Protein AF-A0AAQ4EMJ4-F1 (afdb_monomer_lite)

Organism: Amblyomma americanum (NCBI:txid6943)

Sequence (83 aa):
MLLSFLCKLCSTRVTKLISKVSYEKGIVIVKCHGCSKHHLIADNLGWFPDLDGKRNIEEILASKGEAVRKALLKDEILEVTES

Foldseek 3Di:
DWDWDQDPVQRDIDIDDDDPCCQVAHWDWDQDPRPRDIDTAAHNPCPDVVQVNQGGPQSSVVVVVHHDDDDDDDDDDPPDDDD

InterPro domains:
  IPR007853 Zinc finger, DNL-type [PF05180] (3-66)
  IPR007853 Zinc finger, DNL-type [PS51501] (1-83)
  IPR024158 Mitochondrial import protein TIM15 [PTHR20922] (1-74)

Secondary structure (DSSP, 8-state):
-EEEEE-TTT--EEEEE--HHHHHHSEEEEE-TTT--EEEEEESS---GGGTT--BHHHHHHTTT--PPP-------------

Structure (mmCIF, N/CA/C/O backbone):
data_AF-A0AAQ4EMJ4-F1
#
_entry.id   AF-A0AAQ4EMJ4-F1
#
loop_
_atom_site.group_PDB
_atom_site.id
_atom_site.type_symbol
_atom_site.label_atom_id
_atom_site.label_alt_id
_atom_site.label_comp_id
_atom_site.label_asym_id
_atom_site.label_entity_id
_atom_site.label_seq_id
_atom_site.pdbx_PDB_ins_code
_atom_site.Cartn_x
_atom_site.Cartn_y
_atom_site.Cartn_z
_atom_site.occupancy
_atom_site.B_iso_or_equiv
_atom_site.auth_seq_id
_atom_site.auth_comp_id
_atom_site.auth_asym_id
_atom_site.auth_atom_id
_atom_site.pdbx_PDB_model_num
ATOM 1 N N . MET A 1 1 ? 7.233 -8.480 -5.907 1.00 87.62 1 MET A N 1
ATOM 2 C CA . MET A 1 1 ? 6.479 -8.707 -4.651 1.00 87.62 1 MET A CA 1
ATOM 3 C C . MET A 1 1 ? 5.004 -8.836 -4.991 1.00 87.62 1 MET A C 1
ATOM 5 O O . MET A 1 1 ? 4.551 -8.115 -5.872 1.00 87.62 1 MET A O 1
ATOM 9 N N . LEU A 1 2 ? 4.267 -9.736 -4.337 1.00 92.69 2 LEU A N 1
ATOM 10 C CA . LEU A 1 2 ? 2.824 -9.888 -4.540 1.00 92.69 2 LEU A CA 1
ATOM 11 C C . LEU A 1 2 ? 2.056 -9.120 -3.456 1.00 92.69 2 LEU A C 1
ATOM 13 O O . LEU A 1 2 ? 2.267 -9.348 -2.269 1.00 92.69 2 LEU A O 1
ATOM 17 N N . LEU A 1 3 ? 1.170 -8.218 -3.868 1.00 92.56 3 LEU A N 1
ATOM 18 C CA . LEU A 1 3 ? 0.236 -7.505 -3.000 1.00 92.56 3 LEU A CA 1
ATOM 19 C C . LEU A 1 3 ? -1.148 -8.141 -3.135 1.00 92.56 3 LEU A C 1
ATOM 21 O O . LEU A 1 3 ? -1.631 -8.294 -4.254 1.00 92.56 3 LEU A O 1
ATOM 25 N N . SER A 1 4 ? -1.809 -8.435 -2.014 1.00 93.44 4 SER A N 1
ATOM 26 C CA . SER A 1 4 ? -3.218 -8.839 -1.979 1.00 93.44 4 SER A CA 1
ATOM 27 C C . SER A 1 4 ? -3.942 -8.129 -0.839 1.00 93.44 4 SER A C 1
ATOM 29 O O . SER A 1 4 ? -3.545 -8.258 0.317 1.00 93.44 4 SER A O 1
ATOM 31 N N . PHE A 1 5 ? -5.029 -7.421 -1.144 1.00 92.56 5 PHE A N 1
ATOM 32 C CA . PHE A 1 5 ? -5.869 -6.756 -0.144 1.00 92.56 5 PHE A CA 1
ATOM 33 C C . PHE A 1 5 ? -7.351 -6.784 -0.537 1.00 92.56 5 PHE A C 1
ATOM 35 O O . PHE A 1 5 ? -7.702 -7.055 -1.687 1.00 92.56 5 PHE A O 1
ATOM 42 N N . LEU A 1 6 ? -8.230 -6.506 0.427 1.00 94.00 6 LEU A N 1
ATOM 43 C CA . LEU A 1 6 ? -9.656 -6.279 0.186 1.00 94.00 6 LEU A CA 1
ATOM 44 C C . LEU A 1 6 ? -9.919 -4.779 0.075 1.00 94.00 6 LEU A C 1
ATOM 46 O O . LEU A 1 6 ? -9.596 -4.010 0.982 1.00 94.00 6 LEU A O 1
ATOM 50 N N . CYS A 1 7 ? -10.518 -4.353 -1.034 1.00 94.12 7 CYS A N 1
ATOM 51 C CA . CYS A 1 7 ? -10.934 -2.968 -1.200 1.00 94.12 7 CYS A CA 1
ATOM 52 C C . CYS A 1 7 ? -12.036 -2.629 -0.186 1.00 94.12 7 CYS A C 1
ATOM 54 O O . CYS A 1 7 ? -13.137 -3.160 -0.284 1.00 94.12 7 CYS A O 1
ATOM 56 N N . LYS A 1 8 ? -11.784 -1.698 0.744 1.00 90.31 8 LYS A N 1
ATOM 57 C CA . LYS A 1 8 ? -12.780 -1.294 1.759 1.00 90.31 8 LYS A CA 1
ATOM 58 C C . LYS A 1 8 ? -14.040 -0.634 1.167 1.00 90.31 8 LYS A C 1
ATOM 60 O O . LYS A 1 8 ? -15.055 -0.575 1.843 1.00 90.31 8 LYS A O 1
ATOM 65 N N . LEU A 1 9 ? -13.989 -0.153 -0.080 1.00 94.31 9 LEU A N 1
ATOM 66 C CA . LEU A 1 9 ? -15.125 0.507 -0.741 1.00 94.31 9 LEU A CA 1
ATOM 67 C C . LEU A 1 9 ? -16.099 -0.469 -1.410 1.00 94.31 9 LEU A C 1
ATOM 69 O O . LEU A 1 9 ? -17.286 -0.185 -1.473 1.00 94.31 9 LEU A O 1
ATOM 73 N N . CYS A 1 10 ? -15.603 -1.576 -1.967 1.00 96.31 10 CYS A N 1
ATOM 74 C CA . CYS A 1 10 ? -16.418 -2.495 -2.778 1.00 96.31 10 CYS A CA 1
ATOM 75 C C . CYS A 1 10 ? -16.205 -3.975 -2.444 1.00 96.31 10 CYS A C 1
ATOM 77 O O . CYS A 1 10 ? -16.677 -4.843 -3.171 1.00 96.31 10 CYS A O 1
ATOM 79 N N . SER A 1 11 ? -15.431 -4.276 -1.401 1.00 96.12 11 SER A N 1
ATOM 80 C CA . SER A 1 11 ? -15.093 -5.631 -0.940 1.00 96.12 11 SER A CA 1
ATOM 81 C C . SER A 1 11 ? -14.426 -6.534 -1.984 1.00 96.12 11 SER A C 1
ATOM 83 O O . SER A 1 11 ? -14.218 -7.720 -1.746 1.00 96.12 11 SER A O 1
ATOM 85 N N . THR A 1 12 ? -14.025 -5.982 -3.131 1.00 96.75 12 THR A N 1
ATOM 86 C CA . THR A 1 12 ? -13.313 -6.723 -4.171 1.00 96.75 12 THR A CA 1
ATOM 87 C C . THR A 1 12 ? -11.897 -7.039 -3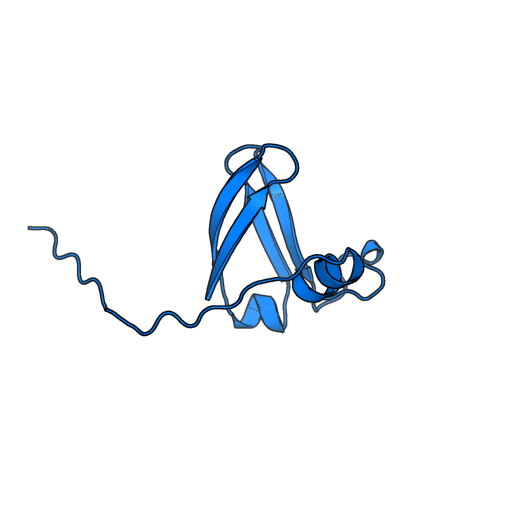.703 1.00 96.75 12 THR A C 1
ATOM 89 O O . THR A 1 12 ? -11.162 -6.148 -3.259 1.00 96.75 12 THR A O 1
ATOM 92 N N . ARG A 1 13 ? -11.495 -8.308 -3.820 1.00 96.06 13 ARG A N 1
ATOM 93 C CA . ARG A 1 13 ? -10.118 -8.740 -3.569 1.00 96.06 13 ARG A CA 1
ATOM 94 C C . ARG A 1 13 ? -9.237 -8.320 -4.736 1.00 96.06 13 ARG A C 1
ATOM 96 O O . ARG A 1 13 ? -9.468 -8.722 -5.869 1.00 96.06 13 ARG A O 1
ATOM 103 N N . VAL A 1 14 ? -8.213 -7.525 -4.456 1.00 95.62 14 VAL A N 1
ATOM 104 C CA . VAL A 1 14 ? -7.257 -7.049 -5.455 1.00 95.62 14 VAL A CA 1
ATOM 105 C C . VAL A 1 14 ? -5.917 -7.718 -5.204 1.00 95.62 14 VAL A C 1
ATOM 107 O O . VAL A 1 14 ? -5.330 -7.520 -4.143 1.00 95.62 14 VAL A O 1
ATOM 110 N N . THR A 1 15 ? -5.426 -8.449 -6.205 1.00 95.38 15 THR A N 1
ATOM 111 C CA . THR A 1 15 ? -4.093 -9.059 -6.206 1.00 95.38 15 THR A CA 1
ATOM 112 C C . THR A 1 15 ? -3.270 -8.490 -7.360 1.00 95.38 15 THR A C 1
ATOM 114 O O . THR A 1 15 ? -3.730 -8.490 -8.504 1.00 95.38 15 THR A O 1
ATOM 117 N N . LYS A 1 16 ? -2.074 -7.962 -7.076 1.00 94.12 16 LYS A N 1
ATOM 118 C CA . LYS A 1 16 ? -1.175 -7.355 -8.072 1.00 94.12 16 LYS A CA 1
ATOM 119 C C . LYS A 1 16 ? 0.287 -7.660 -7.760 1.00 94.12 16 LYS A C 1
ATOM 121 O O . LYS A 1 16 ? 0.709 -7.611 -6.607 1.00 94.12 16 LYS A O 1
ATOM 126 N N . LEU A 1 17 ? 1.069 -7.920 -8.803 1.00 93.81 17 LEU A N 1
ATOM 127 C CA . LEU A 1 17 ? 2.526 -7.888 -8.731 1.00 93.81 17 LEU A CA 1
ATOM 128 C C . LEU A 1 17 ? 2.989 -6.433 -8.735 1.00 93.81 17 LEU A C 1
ATOM 130 O O . LEU A 1 17 ? 2.600 -5.652 -9.601 1.00 93.81 17 LEU A O 1
ATOM 134 N N . ILE A 1 18 ? 3.804 -6.077 -7.748 1.00 93.81 18 ILE A N 1
ATOM 135 C CA . ILE A 1 18 ? 4.369 -4.738 -7.593 1.00 93.81 18 ILE A CA 1
ATOM 136 C C . ILE A 1 18 ? 5.884 -4.809 -7.389 1.00 93.81 18 ILE A C 1
ATOM 138 O O . ILE A 1 18 ? 6.433 -5.804 -6.887 1.00 93.81 18 ILE A O 1
ATOM 142 N N . SER A 1 19 ? 6.562 -3.728 -7.775 1.00 94.19 19 SER A N 1
ATOM 143 C CA . SER A 1 19 ? 7.991 -3.542 -7.533 1.00 94.19 19 SER A CA 1
ATOM 144 C C . SER A 1 19 ? 8.260 -3.434 -6.034 1.00 94.19 19 SER A C 1
ATOM 146 O O . SER A 1 19 ? 7.664 -2.610 -5.340 1.00 94.19 19 SER A O 1
ATOM 148 N N . LYS A 1 20 ? 9.189 -4.260 -5.540 1.00 92.19 20 LYS A N 1
ATOM 149 C CA . LYS A 1 20 ? 9.655 -4.189 -4.150 1.00 92.19 20 LYS A CA 1
ATOM 150 C C . LYS A 1 20 ? 10.319 -2.838 -3.870 1.00 92.19 20 LYS A C 1
ATOM 152 O O . LYS A 1 20 ? 10.021 -2.210 -2.864 1.00 92.19 20 LYS A O 1
ATOM 157 N N . VAL A 1 21 ? 11.140 -2.358 -4.808 1.00 94.69 21 VAL A N 1
ATOM 158 C CA . VAL A 1 21 ? 11.847 -1.076 -4.684 1.00 94.69 21 VAL A CA 1
ATOM 159 C C . VAL A 1 21 ? 10.860 0.086 -4.584 1.00 94.69 21 VAL A C 1
ATOM 161 O O . VAL A 1 21 ? 11.016 0.943 -3.720 1.00 94.69 21 VAL A O 1
ATOM 164 N N . SER A 1 22 ? 9.811 0.100 -5.412 1.00 92.19 22 SER A N 1
ATOM 165 C CA . SER A 1 22 ? 8.794 1.160 -5.366 1.00 92.19 22 SER A CA 1
ATOM 166 C C . SER A 1 22 ? 7.990 1.133 -4.068 1.00 92.19 22 SER A C 1
ATOM 168 O O . SER A 1 22 ? 7.638 2.188 -3.559 1.00 92.19 22 SER A O 1
ATOM 170 N N . TYR A 1 23 ? 7.731 -0.047 -3.504 1.00 92.50 23 TYR A N 1
ATOM 171 C CA . TYR A 1 23 ? 7.047 -0.165 -2.218 1.00 92.50 23 TYR A CA 1
ATOM 172 C C . TYR A 1 23 ? 7.901 0.319 -1.036 1.00 92.50 23 TYR A C 1
ATOM 174 O O . TYR A 1 23 ? 7.366 0.917 -0.111 1.00 92.50 23 TYR A O 1
ATOM 182 N N . GLU A 1 24 ? 9.213 0.070 -1.059 1.00 91.25 24 GLU A N 1
ATOM 183 C CA . GLU A 1 24 ? 10.123 0.417 0.046 1.00 91.25 24 GLU A CA 1
ATOM 184 C C . GLU A 1 24 ? 10.682 1.845 -0.040 1.00 91.25 24 GLU A C 1
ATOM 186 O O . GLU A 1 24 ? 11.049 2.417 0.981 1.00 91.25 24 GLU A O 1
ATOM 191 N N . LYS A 1 25 ? 10.804 2.409 -1.248 1.00 92.25 25 LYS A N 1
ATOM 192 C CA . LYS A 1 25 ? 11.500 3.690 -1.480 1.00 92.25 25 LYS A CA 1
ATOM 193 C C . LYS A 1 25 ? 10.724 4.687 -2.331 1.00 92.25 25 LYS A C 1
ATOM 195 O O . LYS A 1 25 ? 11.174 5.812 -2.503 1.00 92.25 25 LYS A O 1
ATOM 200 N N . GLY A 1 26 ? 9.601 4.278 -2.908 1.00 92.56 26 GLY A N 1
ATOM 201 C CA . GLY A 1 26 ? 8.829 5.099 -3.832 1.00 92.56 26 GLY A CA 1
ATOM 202 C C . GLY A 1 26 ? 7.359 5.171 -3.450 1.00 92.56 26 GLY A C 1
ATOM 203 O O . GLY A 1 26 ? 6.996 5.092 -2.273 1.00 92.56 26 GLY A O 1
ATOM 204 N N . ILE A 1 27 ? 6.531 5.314 -4.483 1.00 92.94 27 ILE A N 1
ATOM 205 C CA . ILE A 1 27 ? 5.078 5.400 -4.382 1.00 92.94 27 ILE A CA 1
ATOM 206 C C . ILE A 1 27 ? 4.459 4.212 -5.114 1.00 92.94 27 ILE A C 1
ATOM 208 O O . ILE A 1 27 ? 4.888 3.844 -6.210 1.00 92.94 27 ILE A O 1
ATOM 212 N N . VAL A 1 28 ? 3.426 3.620 -4.518 1.00 94.81 28 VAL A N 1
ATOM 213 C CA . VAL A 1 28 ? 2.641 2.541 -5.123 1.00 94.81 28 VAL A CA 1
ATOM 214 C C . VAL A 1 28 ? 1.166 2.900 -5.053 1.00 94.81 28 VAL A C 1
ATOM 216 O O . VAL A 1 28 ? 0.579 2.953 -3.973 1.00 94.81 28 VAL A O 1
ATOM 219 N N . ILE A 1 29 ? 0.558 3.090 -6.222 1.00 94.62 29 ILE A N 1
ATOM 220 C CA . ILE A 1 29 ? -0.877 3.320 -6.391 1.00 94.62 29 ILE A CA 1
ATOM 221 C C . ILE A 1 29 ? -1.432 2.201 -7.271 1.00 94.62 29 ILE A C 1
ATOM 223 O O . ILE A 1 29 ? -0.910 1.932 -8.351 1.00 94.62 29 ILE A O 1
ATOM 227 N N . VAL A 1 30 ? -2.499 1.546 -6.821 1.00 95.06 30 VAL A N 1
ATOM 228 C CA . VAL A 1 30 ? -3.129 0.433 -7.542 1.00 95.06 30 VAL A CA 1
ATOM 229 C C . VAL A 1 30 ? -4.574 0.759 -7.889 1.00 95.06 30 VAL A C 1
ATOM 231 O O . VAL A 1 30 ? -5.351 1.187 -7.038 1.00 95.06 30 VAL A O 1
ATOM 234 N N . LYS A 1 31 ? -4.970 0.533 -9.142 1.00 96.31 31 LYS A N 1
ATOM 235 C CA . LYS A 1 31 ? -6.371 0.657 -9.559 1.00 96.31 31 LYS A CA 1
ATOM 236 C C . LYS A 1 31 ? -7.139 -0.617 -9.200 1.00 96.31 31 LYS A C 1
ATOM 238 O O . LYS A 1 31 ? -6.747 -1.716 -9.602 1.00 96.31 31 LYS A O 1
ATOM 243 N N . CYS A 1 32 ? -8.229 -0.485 -8.446 1.00 96.38 32 CYS A N 1
ATOM 244 C CA . CYS A 1 32 ? -9.126 -1.600 -8.145 1.00 96.38 32 CYS A CA 1
ATOM 245 C C . CYS A 1 32 ? -10.004 -1.915 -9.361 1.00 96.38 32 CYS A C 1
ATOM 247 O O . CYS A 1 32 ? -10.581 -1.009 -9.951 1.00 96.38 32 CYS A O 1
ATOM 249 N N . HIS A 1 33 ? -10.144 -3.192 -9.717 1.00 96.06 33 HIS A N 1
ATOM 250 C CA . HIS A 1 33 ? -11.010 -3.616 -10.823 1.00 96.06 33 HIS A CA 1
ATOM 251 C C . HIS A 1 33 ? -12.500 -3.680 -10.444 1.00 96.06 33 HIS A C 1
ATOM 253 O O . HIS A 1 33 ? -13.337 -3.719 -11.332 1.00 96.06 33 HIS A O 1
ATOM 259 N N . GLY A 1 34 ? -12.835 -3.660 -9.148 1.00 96.50 34 GLY A N 1
ATOM 260 C CA . GLY A 1 34 ? -14.221 -3.618 -8.676 1.00 96.50 34 GLY A CA 1
ATOM 261 C C . GLY A 1 34 ? -14.817 -2.211 -8.709 1.00 96.50 34 GLY A C 1
ATOM 262 O O . GLY A 1 34 ? -15.851 -1.986 -9.323 1.00 96.50 34 GLY A O 1
ATOM 263 N N . CYS A 1 35 ? -14.151 -1.233 -8.083 1.00 97.06 35 CYS A N 1
ATOM 264 C CA . CYS A 1 35 ? -14.655 0.147 -8.002 1.00 97.06 35 CYS A CA 1
ATOM 265 C C . CYS A 1 35 ? -13.959 1.142 -8.942 1.00 97.06 35 CYS A C 1
ATOM 267 O O . CYS A 1 35 ? -14.283 2.328 -8.915 1.00 97.06 35 CYS A O 1
ATOM 269 N N . SER A 1 36 ? -12.971 0.705 -9.732 1.00 96.00 36 SER A N 1
ATOM 270 C CA . SER A 1 36 ? -12.178 1.543 -10.652 1.00 96.00 36 SER A CA 1
ATOM 271 C C . SER A 1 36 ? -11.414 2.718 -10.021 1.00 96.00 36 SER A C 1
ATOM 273 O O . SER A 1 36 ? -10.778 3.486 -10.744 1.00 96.00 36 SER A O 1
ATOM 275 N N . LYS A 1 37 ? -11.416 2.849 -8.689 1.00 96.50 37 LYS A N 1
ATOM 276 C CA . LYS A 1 37 ? -10.662 3.872 -7.954 1.00 96.50 37 LYS A CA 1
ATOM 277 C C . LYS A 1 37 ? -9.208 3.453 -7.741 1.00 96.50 37 LYS A C 1
ATOM 279 O O . LYS A 1 37 ? -8.861 2.269 -7.750 1.00 96.50 37 LYS A O 1
ATOM 284 N N . HIS A 1 38 ? -8.370 4.458 -7.529 1.00 94.62 38 HIS A N 1
ATOM 285 C CA . HIS A 1 38 ? -6.969 4.298 -7.172 1.00 94.62 38 HIS A CA 1
ATOM 286 C C . HIS A 1 38 ? -6.830 4.151 -5.653 1.00 94.62 38 HIS A C 1
ATOM 288 O O . HIS A 1 38 ? -7.399 4.932 -4.893 1.00 94.62 38 HIS A O 1
ATOM 294 N N . HIS A 1 39 ? -6.081 3.142 -5.220 1.00 92.62 39 HIS A N 1
ATOM 295 C CA . HIS A 1 39 ? -5.750 2.877 -3.827 1.00 92.62 39 HIS A CA 1
ATOM 296 C C . HIS A 1 39 ? -4.260 3.103 -3.619 1.00 92.62 39 HIS A C 1
ATOM 298 O O . HIS A 1 39 ? -3.438 2.492 -4.302 1.00 92.62 39 HIS A O 1
ATOM 304 N N . LEU A 1 40 ? -3.925 3.973 -2.674 1.00 92.25 40 LEU A N 1
ATOM 305 C CA . LEU A 1 40 ? -2.551 4.204 -2.260 1.00 92.25 40 LEU A CA 1
ATOM 306 C C . LEU A 1 40 ? -2.093 3.076 -1.329 1.00 92.25 40 LEU A C 1
ATOM 308 O O . LEU A 1 40 ? -2.794 2.729 -0.379 1.00 92.25 40 LEU A O 1
ATOM 312 N N . ILE A 1 41 ? -0.933 2.497 -1.629 1.00 92.62 41 ILE A N 1
ATOM 313 C CA . ILE A 1 41 ? -0.353 1.356 -0.909 1.00 92.62 41 ILE A CA 1
ATOM 314 C C . ILE A 1 41 ? 0.950 1.752 -0.201 1.00 92.62 41 ILE A C 1
ATOM 316 O O . ILE A 1 41 ? 1.209 1.323 0.921 1.00 92.62 41 ILE A O 1
ATOM 320 N N . ALA A 1 42 ? 1.776 2.569 -0.847 1.00 92.75 42 ALA A N 1
ATOM 321 C CA . ALA A 1 42 ? 2.993 3.111 -0.256 1.00 92.75 42 ALA A CA 1
ATOM 322 C C . ALA A 1 42 ? 3.225 4.531 -0.770 1.00 92.75 42 ALA A C 1
ATOM 324 O O . ALA A 1 42 ? 2.981 4.798 -1.948 1.00 92.75 42 ALA A O 1
ATOM 325 N N . ASP A 1 43 ? 3.699 5.403 0.110 1.00 91.31 43 ASP A N 1
ATOM 326 C CA . ASP A 1 43 ? 4.172 6.751 -0.175 1.00 91.31 43 ASP A CA 1
ATOM 327 C C . ASP A 1 43 ? 5.387 7.057 0.708 1.00 91.31 43 ASP A C 1
ATOM 329 O O . ASP A 1 43 ? 5.286 7.628 1.791 1.00 91.31 43 ASP A O 1
ATOM 333 N N . ASN A 1 44 ? 6.566 6.657 0.237 1.00 88.38 44 ASN A N 1
ATOM 334 C CA . ASN A 1 44 ? 7.822 6.946 0.930 1.00 88.38 44 ASN A CA 1
ATOM 335 C C . ASN A 1 44 ? 8.423 8.302 0.517 1.00 88.38 44 ASN A C 1
ATOM 337 O O . ASN A 1 44 ? 9.510 8.644 0.979 1.00 88.38 44 ASN A O 1
ATOM 341 N N . LEU A 1 45 ? 7.752 9.049 -0.371 1.00 88.31 45 LEU A N 1
ATOM 342 C CA . LEU A 1 45 ? 8.217 10.340 -0.888 1.00 88.31 45 LEU A CA 1
ATOM 343 C C . LEU A 1 45 ? 7.428 11.527 -0.315 1.00 88.31 45 LEU A C 1
ATOM 345 O O . LEU A 1 45 ? 7.835 12.668 -0.518 1.00 88.31 45 LEU A O 1
ATOM 349 N N . GLY A 1 46 ? 6.328 11.272 0.401 1.00 86.19 46 GLY A N 1
ATOM 350 C CA . GLY A 1 46 ? 5.511 12.303 1.041 1.00 86.19 46 GLY A CA 1
ATOM 351 C C . GLY A 1 46 ? 4.644 13.090 0.059 1.00 86.19 46 GLY A C 1
ATOM 352 O O . GLY A 1 46 ? 4.432 14.284 0.251 1.00 86.19 46 GLY A O 1
ATOM 353 N N . TRP A 1 47 ? 4.153 12.449 -1.006 1.00 87.56 47 TRP A N 1
ATOM 354 C CA . TRP A 1 47 ? 3.196 13.069 -1.933 1.00 87.56 47 TRP A CA 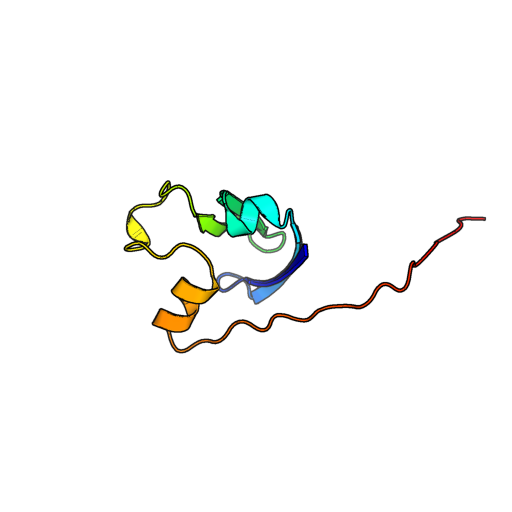1
ATOM 355 C C . TRP A 1 47 ? 1.826 13.332 -1.300 1.00 87.56 47 TRP A C 1
ATOM 357 O O . TRP A 1 47 ? 1.113 14.228 -1.750 1.00 87.56 47 TRP A O 1
ATOM 367 N N . PHE A 1 48 ? 1.454 12.565 -0.274 1.00 83.88 48 PHE A N 1
ATOM 368 C CA . PHE A 1 48 ? 0.160 12.654 0.393 1.00 83.88 48 PHE A CA 1
ATOM 369 C C . PHE A 1 48 ? 0.352 13.099 1.855 1.00 83.88 48 PHE A C 1
ATOM 3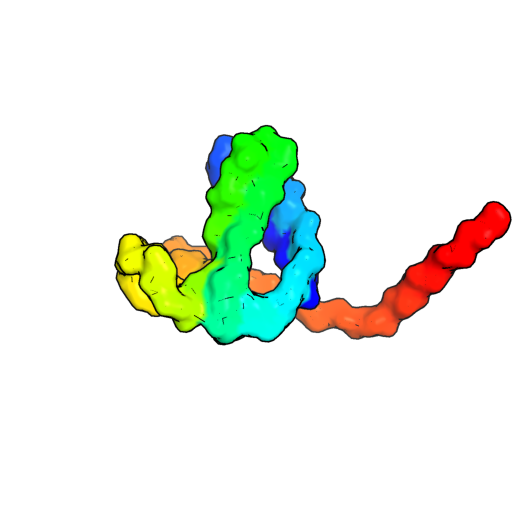71 O O . PHE A 1 48 ? 0.532 12.256 2.738 1.00 83.88 48 PHE A O 1
ATOM 378 N N . PRO A 1 49 ? 0.310 14.417 2.141 1.00 75.19 49 PRO A N 1
ATOM 379 C CA . PRO A 1 49 ? 0.609 14.961 3.471 1.00 75.19 49 PRO A CA 1
ATOM 380 C C . PRO A 1 49 ? -0.387 14.508 4.552 1.00 75.19 49 PRO A C 1
ATOM 382 O O . PRO A 1 49 ? -0.030 14.416 5.725 1.00 75.19 49 PRO A O 1
ATOM 385 N N . ASP A 1 50 ? -1.603 14.133 4.152 1.00 79.75 50 ASP A N 1
ATOM 386 C CA . ASP A 1 50 ? -2.682 13.674 5.039 1.00 79.75 50 ASP A CA 1
ATOM 387 C C . ASP A 1 50 ? -2.396 12.319 5.716 1.00 79.75 50 ASP A C 1
ATOM 389 O O . ASP A 1 50 ? -3.177 11.845 6.543 1.00 79.75 50 ASP A O 1
ATOM 393 N N . LEU A 1 51 ? -1.285 11.663 5.367 1.00 74.12 51 LEU A N 1
ATOM 394 C CA . LEU A 1 51 ? -0.866 10.404 5.978 1.00 74.12 51 LEU A CA 1
ATOM 395 C C . LEU A 1 51 ? -0.168 10.582 7.331 1.00 74.12 51 LEU A C 1
ATOM 397 O O . LEU A 1 51 ? 0.091 9.574 7.995 1.00 74.12 51 LEU A O 1
ATOM 401 N N . ASP A 1 52 ? 0.099 11.821 7.767 1.00 73.81 52 ASP A N 1
ATOM 402 C CA . ASP A 1 52 ? 0.715 12.117 9.070 1.00 73.81 52 ASP A CA 1
ATOM 403 C C . ASP A 1 52 ? 2.023 11.319 9.252 1.00 73.81 52 ASP A C 1
ATOM 405 O O . ASP A 1 52 ? 2.209 10.532 10.178 1.00 73.81 52 ASP A O 1
ATOM 409 N N . GLY A 1 53 ? 2.886 11.417 8.236 1.00 71.12 53 GLY A N 1
ATOM 410 C CA . GLY A 1 53 ? 4.195 10.762 8.186 1.00 71.12 53 GLY A CA 1
ATOM 411 C C . GLY A 1 53 ? 4.190 9.249 7.933 1.00 71.12 53 GLY A C 1
ATOM 412 O O . GLY A 1 53 ? 5.275 8.679 7.815 1.00 71.12 53 GLY A O 1
ATOM 413 N N . LYS A 1 54 ? 3.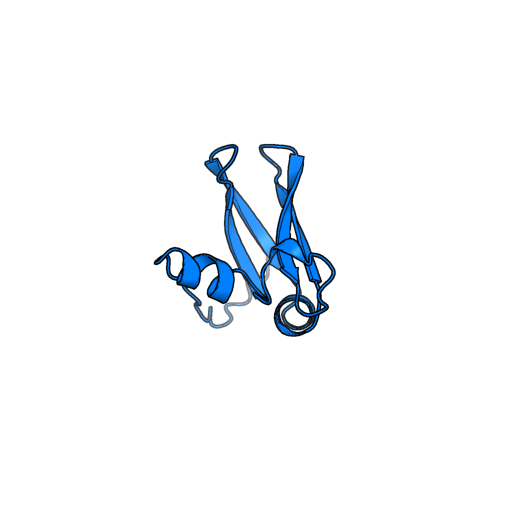021 8.597 7.821 1.00 78.38 54 LYS A N 1
ATOM 414 C CA . LYS A 1 54 ? 2.923 7.143 7.600 1.00 78.38 54 LYS A CA 1
ATOM 415 C C . LYS A 1 54 ? 3.284 6.787 6.162 1.00 78.38 54 LYS A C 1
ATOM 417 O O . LYS A 1 54 ? 2.681 7.287 5.216 1.00 78.38 54 LYS A O 1
ATOM 422 N N . ARG A 1 55 ? 4.240 5.876 6.003 1.00 77.56 55 ARG A N 1
ATOM 423 C CA . ARG A 1 55 ? 4.924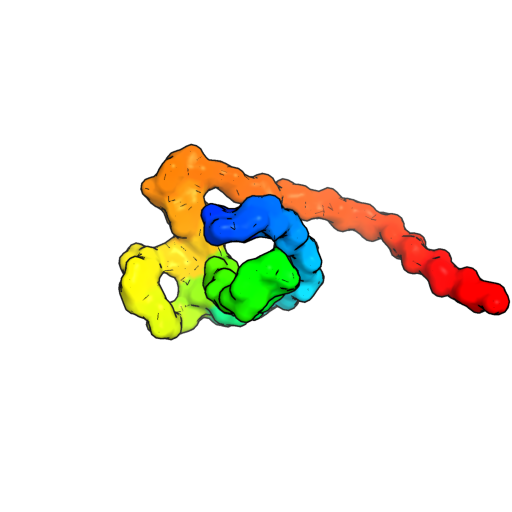 5.628 4.724 1.00 77.56 55 ARG A CA 1
ATOM 424 C C . ARG A 1 55 ? 4.311 4.514 3.890 1.00 77.56 55 ARG A C 1
ATOM 426 O O . ARG A 1 55 ? 4.405 4.513 2.667 1.00 77.56 55 ARG A O 1
ATOM 433 N N . ASN A 1 56 ? 3.703 3.521 4.527 1.00 79.38 56 ASN A N 1
ATOM 434 C CA . ASN A 1 56 ? 3.166 2.347 3.840 1.00 79.38 56 ASN A CA 1
ATOM 435 C C . ASN A 1 56 ? 1.977 1.749 4.599 1.00 79.38 56 ASN A C 1
ATOM 437 O O . ASN A 1 56 ? 1.675 2.142 5.729 1.00 79.38 56 ASN A O 1
ATOM 441 N N . ILE A 1 57 ? 1.297 0.780 3.973 1.00 79.44 57 ILE A N 1
ATOM 442 C CA . ILE A 1 57 ? 0.135 0.112 4.575 1.00 79.44 57 ILE A CA 1
ATOM 443 C C . ILE A 1 57 ? 0.411 -0.477 5.962 1.00 79.44 57 ILE A C 1
ATOM 445 O O . ILE A 1 57 ? -0.529 -0.603 6.733 1.00 79.44 57 ILE A O 1
ATOM 449 N N . GLU A 1 58 ? 1.646 -0.838 6.303 1.00 81.00 58 GLU A N 1
ATOM 450 C CA . GLU A 1 58 ? 1.967 -1.452 7.595 1.00 81.00 58 GLU A CA 1
ATOM 451 C C . GLU A 1 58 ? 1.861 -0.412 8.708 1.00 81.00 58 GLU A C 1
ATOM 453 O O . GLU A 1 58 ? 1.186 -0.654 9.701 1.00 81.00 58 GLU A O 1
ATOM 458 N N . GLU A 1 59 ? 2.424 0.778 8.502 1.00 79.75 59 GLU A N 1
ATOM 459 C CA . GLU A 1 59 ? 2.319 1.899 9.444 1.00 79.75 59 GLU A CA 1
ATOM 460 C C . GLU A 1 59 ? 0.884 2.450 9.516 1.00 79.75 59 GLU A C 1
ATOM 462 O O . GLU A 1 59 ? 0.366 2.756 10.598 1.00 79.75 59 GLU A O 1
ATOM 467 N N . ILE A 1 60 ? 0.209 2.527 8.362 1.00 77.50 60 ILE A N 1
ATOM 468 C CA . ILE A 1 60 ? -1.186 2.979 8.256 1.00 77.50 60 ILE A CA 1
ATOM 469 C C . ILE A 1 60 ? -2.131 2.034 9.006 1.00 77.50 60 ILE A C 1
ATOM 471 O O . ILE A 1 60 ? -3.041 2.498 9.696 1.00 77.50 60 ILE A O 1
ATOM 475 N N . LEU A 1 61 ? -1.942 0.720 8.865 1.00 78.44 61 LEU A N 1
ATOM 476 C CA . LEU A 1 61 ? -2.795 -0.288 9.494 1.00 78.44 61 LEU A CA 1
ATOM 477 C C . LEU A 1 61 ? -2.420 -0.530 10.957 1.00 78.44 61 LEU A C 1
ATOM 479 O O . LEU A 1 61 ? -3.328 -0.660 11.775 1.00 78.44 61 LEU A O 1
ATOM 483 N N . ALA A 1 62 ? -1.135 -0.466 11.319 1.00 81.19 62 ALA A N 1
ATOM 484 C CA . ALA A 1 62 ? -0.698 -0.539 12.714 1.00 81.19 62 ALA A CA 1
ATOM 485 C C . ALA A 1 62 ? -1.336 0.572 13.559 1.00 81.19 62 ALA A C 1
ATOM 487 O O . ALA A 1 62 ? -1.822 0.313 14.657 1.00 81.19 62 ALA A O 1
ATOM 488 N N . SER A 1 63 ? -1.450 1.783 13.000 1.00 76.31 63 SER A N 1
ATOM 489 C CA . SER A 1 63 ? -2.152 2.910 13.637 1.00 76.31 63 SER A CA 1
ATOM 490 C C . SER A 1 63 ? -3.651 2.653 13.868 1.00 76.31 63 SER A C 1
ATOM 492 O O . SER A 1 63 ? -4.286 3.355 14.647 1.00 76.31 63 SER A O 1
ATOM 494 N N . LYS A 1 64 ? -4.229 1.656 13.189 1.00 77.38 64 LYS A N 1
ATOM 495 C CA . LYS A 1 64 ? -5.628 1.217 13.321 1.00 77.38 64 LYS A CA 1
ATOM 496 C C . LYS A 1 64 ? -5.767 -0.094 14.107 1.00 77.38 64 LYS A C 1
ATOM 498 O O . LYS A 1 64 ? -6.870 -0.626 14.188 1.00 77.38 64 LYS A O 1
ATOM 503 N N . GLY A 1 65 ? -4.672 -0.627 14.657 1.00 78.31 65 GLY A N 1
ATOM 504 C CA . GLY A 1 65 ? -4.640 -1.929 15.333 1.00 78.31 65 GLY A CA 1
ATOM 505 C C . GLY A 1 65 ? -4.744 -3.136 14.390 1.00 78.31 65 GLY A C 1
ATOM 506 O O . GLY A 1 65 ? -4.976 -4.253 14.847 1.00 78.31 65 GLY A O 1
ATOM 507 N N . GLU A 1 66 ? -4.585 -2.936 13.079 1.00 79.81 66 GLU A N 1
ATOM 508 C CA . GLU A 1 66 ? -4.620 -3.988 12.060 1.00 79.81 66 GLU A CA 1
ATOM 509 C C . GLU A 1 66 ? -3.183 -4.414 11.683 1.00 79.81 66 GLU A C 1
ATOM 511 O O . GLU A 1 66 ? -2.293 -3.577 11.537 1.00 79.81 66 GLU A O 1
ATOM 516 N N . ALA A 1 67 ? -2.941 -5.716 11.488 1.00 76.88 67 ALA A N 1
ATOM 517 C CA . ALA A 1 67 ? -1.619 -6.247 11.135 1.00 76.88 67 ALA A CA 1
ATOM 518 C C . ALA A 1 67 ? -1.539 -6.697 9.666 1.00 76.88 67 ALA A C 1
ATOM 520 O O . ALA A 1 67 ? -2.458 -7.327 9.137 1.00 76.88 67 ALA A O 1
ATOM 521 N N . VAL A 1 68 ? -0.398 -6.438 9.021 1.00 81.62 68 VAL A N 1
ATOM 522 C CA . VAL A 1 68 ? -0.092 -6.908 7.661 1.00 81.62 68 VAL A CA 1
ATOM 523 C C . VAL A 1 68 ? 0.708 -8.206 7.733 1.00 81.62 68 VAL A C 1
ATOM 525 O O . VAL A 1 68 ? 1.698 -8.299 8.454 1.00 81.62 68 VAL A O 1
ATOM 528 N N . ARG A 1 69 ? 0.307 -9.216 6.955 1.00 82.38 69 ARG A N 1
ATOM 529 C CA . ARG A 1 69 ? 1.053 -10.477 6.833 1.00 82.38 69 ARG A CA 1
ATOM 530 C C . ARG A 1 69 ? 1.994 -10.418 5.632 1.00 82.38 69 ARG A C 1
ATOM 532 O O . ARG A 1 69 ? 1.538 -10.225 4.507 1.00 82.38 69 ARG A O 1
ATOM 539 N N . LYS A 1 70 ? 3.289 -10.638 5.866 1.00 80.25 70 LYS A N 1
ATOM 540 C CA . LYS A 1 70 ? 4.292 -10.877 4.819 1.00 80.25 70 LYS A CA 1
ATOM 541 C C . LYS A 1 70 ? 4.620 -12.366 4.786 1.00 80.25 70 LYS A C 1
ATOM 543 O O . LYS A 1 70 ? 4.893 -12.955 5.827 1.00 80.25 70 LYS A O 1
ATOM 548 N N . ALA A 1 71 ? 4.592 -12.961 3.600 1.00 77.06 71 ALA A N 1
ATOM 549 C CA . ALA A 1 71 ? 5.016 -14.337 3.382 1.00 77.06 71 ALA A CA 1
ATOM 550 C C . ALA A 1 71 ? 6.094 -14.359 2.297 1.00 77.06 71 ALA A C 1
ATOM 552 O O . ALA A 1 71 ? 5.968 -13.682 1.275 1.00 77.06 71 ALA A O 1
ATOM 553 N N . LEU A 1 72 ? 7.153 -15.130 2.532 1.00 73.81 72 LEU A N 1
ATOM 554 C CA . LEU A 1 72 ? 8.112 -15.495 1.499 1.00 73.81 72 LEU A CA 1
ATOM 555 C C . LEU A 1 72 ? 7.567 -16.750 0.817 1.00 73.81 72 LEU A C 1
ATOM 557 O O . LEU A 1 72 ? 7.556 -17.822 1.416 1.00 73.81 72 LEU A O 1
ATOM 561 N N . LEU A 1 73 ? 7.079 -16.608 -0.412 1.00 66.44 73 LEU A N 1
ATOM 562 C CA . LEU A 1 73 ? 6.861 -17.754 -1.289 1.00 66.44 73 LEU A CA 1
ATOM 563 C C . LEU A 1 73 ? 8.241 -18.144 -1.832 1.00 66.44 73 LEU A C 1
ATOM 565 O O . LEU A 1 73 ? 8.890 -17.324 -2.479 1.00 66.44 73 LEU A O 1
ATOM 569 N N . LYS A 1 74 ? 8.726 -19.339 -1.483 1.00 54.25 74 LYS A N 1
ATOM 570 C CA . LYS A 1 74 ? 9.922 -19.927 -2.102 1.00 54.25 74 LYS A CA 1
ATOM 571 C C . LYS A 1 74 ? 9.560 -20.318 -3.538 1.00 54.25 74 LYS A C 1
ATOM 573 O O . LYS A 1 74 ? 8.495 -20.890 -3.737 1.00 54.25 74 LYS A O 1
ATOM 578 N N . ASP A 1 75 ? 10.419 -19.960 -4.489 1.00 59.69 75 ASP A N 1
ATOM 579 C CA . ASP A 1 75 ? 10.294 -20.245 -5.923 1.00 59.69 75 ASP A CA 1
ATOM 580 C C . ASP A 1 75 ? 9.911 -21.707 -6.202 1.00 59.69 75 ASP A C 1
ATOM 582 O O . ASP A 1 75 ? 10.715 -22.615 -6.001 1.00 59.69 75 ASP A O 1
ATOM 586 N N . GLU A 1 76 ? 8.711 -21.915 -6.739 1.00 51.84 76 GLU A N 1
ATOM 587 C CA . GLU A 1 76 ? 8.459 -22.982 -7.702 1.00 51.84 76 GLU A CA 1
ATOM 588 C C . GLU A 1 76 ? 8.153 -22.282 -9.025 1.00 51.84 76 GLU A C 1
ATOM 590 O O . GLU A 1 76 ? 7.127 -21.616 -9.186 1.00 51.84 76 GLU A O 1
ATOM 595 N N . ILE A 1 77 ? 9.116 -22.349 -9.940 1.00 50.78 77 ILE A N 1
ATOM 596 C CA . ILE A 1 77 ? 8.992 -21.853 -11.306 1.00 50.78 77 ILE A CA 1
ATOM 597 C C . ILE A 1 77 ? 7.859 -22.649 -11.969 1.00 50.78 77 ILE A C 1
ATOM 599 O O . ILE A 1 77 ? 8.008 -23.838 -12.234 1.00 50.78 77 ILE A O 1
ATOM 603 N N . LEU A 1 78 ? 6.719 -22.010 -12.230 1.00 47.34 78 LEU A N 1
ATOM 604 C CA . LEU A 1 78 ? 5.675 -22.568 -13.091 1.00 47.34 78 LEU A CA 1
ATOM 605 C C . LEU A 1 78 ? 6.018 -22.207 -14.540 1.00 47.34 78 LEU A C 1
ATOM 607 O O . LEU A 1 78 ? 5.573 -21.182 -15.056 1.00 47.34 78 LEU A O 1
ATOM 611 N N . GLU A 1 79 ? 6.841 -23.032 -15.186 1.00 46.84 79 GLU A N 1
ATOM 612 C CA . GLU A 1 79 ? 6.923 -23.043 -16.647 1.00 46.84 79 GLU A CA 1
ATOM 613 C C . GLU A 1 79 ? 5.598 -23.587 -17.191 1.00 46.84 79 GLU A C 1
ATOM 615 O O . GLU A 1 79 ? 5.316 -24.781 -17.112 1.00 46.84 79 GLU A O 1
ATOM 620 N N . VAL A 1 80 ? 4.761 -22.702 -17.732 1.00 53.03 80 VAL A N 1
ATOM 621 C CA . VAL A 1 80 ? 3.638 -23.110 -18.579 1.00 53.03 80 VAL A CA 1
ATOM 622 C C . VAL A 1 80 ? 4.179 -23.142 -20.002 1.00 53.03 80 VAL A C 1
ATOM 624 O O . VAL A 1 80 ? 4.362 -22.099 -20.625 1.00 53.03 80 VAL A O 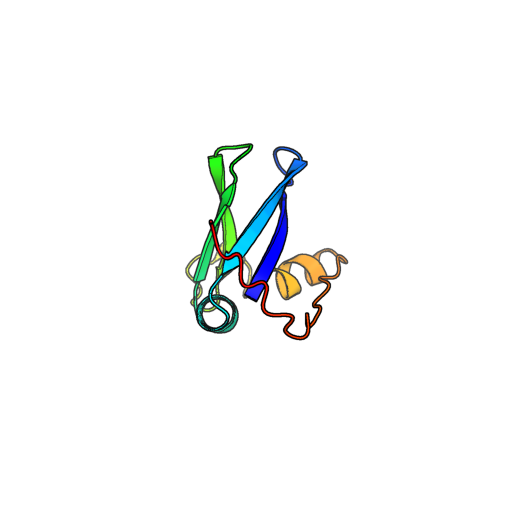1
ATOM 627 N N . THR A 1 81 ? 4.513 -24.330 -20.495 1.00 48.06 81 THR A N 1
ATOM 628 C CA . THR A 1 81 ? 4.721 -24.539 -21.929 1.00 48.06 81 THR A CA 1
ATOM 629 C C . THR A 1 81 ? 3.344 -24.711 -22.564 1.00 48.06 81 THR A C 1
ATOM 631 O O . THR A 1 81 ? 2.638 -25.681 -22.295 1.00 48.06 81 THR A O 1
ATOM 634 N N . GLU A 1 82 ? 2.914 -23.729 -23.355 1.00 55.91 82 GLU A N 1
ATOM 635 C CA . GLU A 1 82 ? 1.775 -23.907 -24.260 1.00 55.91 82 GLU A CA 1
ATOM 636 C C . GLU A 1 82 ? 2.219 -24.833 -25.408 1.00 55.91 82 GLU A C 1
ATOM 638 O O . GLU A 1 82 ? 3.296 -24.642 -25.978 1.00 55.91 82 GLU A O 1
ATOM 643 N N . SER A 1 83 ? 1.427 -25.882 -25.663 1.00 54.25 83 SER A N 1
ATOM 644 C CA . SER A 1 83 ? 1.593 -26.847 -26.766 1.00 54.25 83 SER A CA 1
ATOM 645 C C . SER A 1 83 ? 1.009 -26.329 -28.074 1.00 54.25 83 SER A C 1
ATOM 647 O O . SER A 1 83 ? 0.006 -25.585 -28.004 1.00 54.25 83 SER A O 1
#

Radius of gyration: 14.83 Å; chains: 1; bounding box: 28×42×42 Å

pLDDT: mean 83.53, std 13.93, range [46.84, 97.06]